Protein AF-A0A535SIN4-F1 (afdb_monomer_lite)

pLDDT: mean 85.77, std 12.86, range [48.66, 97.81]

Structure (mmCIF, N/CA/C/O backbone):
data_AF-A0A535SIN4-F1
#
_entry.id   AF-A0A535SIN4-F1
#
loop_
_atom_site.group_PDB
_atom_site.id
_atom_site.type_symbol
_atom_site.label_atom_id
_atom_site.label_alt_id
_atom_site.label_comp_id
_atom_site.label_asym_id
_atom_site.label_entity_id
_atom_site.label_seq_id
_atom_site.pdbx_PDB_ins_code
_atom_site.Cartn_x
_atom_site.Cartn_y
_atom_site.Cartn_z
_atom_site.occupancy
_atom_site.B_iso_or_equiv
_atom_site.auth_seq_id
_atom_site.auth_comp_id
_atom_site.auth_asym_id
_atom_site.auth_atom_id
_atom_site.pdbx_PDB_model_num
ATOM 1 N N . MET A 1 1 ? 25.559 0.498 8.039 1.00 61.28 1 MET A N 1
ATOM 2 C CA . MET A 1 1 ? 24.462 0.417 7.041 1.00 61.28 1 MET A CA 1
ATOM 3 C C . MET A 1 1 ? 24.522 1.618 6.104 1.00 61.28 1 MET A C 1
ATOM 5 O O . MET A 1 1 ? 24.642 2.741 6.590 1.00 61.28 1 MET A O 1
ATOM 9 N N . SER A 1 2 ? 24.454 1.396 4.788 1.00 82.00 2 SER A N 1
ATOM 10 C CA . SER A 1 2 ? 24.493 2.469 3.783 1.00 82.00 2 SER A CA 1
ATOM 11 C C . SER A 1 2 ? 23.255 3.378 3.873 1.00 82.00 2 SER A C 1
ATOM 13 O O . SER A 1 2 ? 22.177 2.949 4.290 1.00 82.00 2 SER A O 1
ATOM 15 N N . VAL A 1 3 ? 23.394 4.653 3.496 1.00 83.12 3 VAL A N 1
ATOM 16 C CA . VAL A 1 3 ? 22.289 5.639 3.487 1.00 83.12 3 VAL A CA 1
ATOM 17 C C . VAL A 1 3 ? 21.136 5.184 2.580 1.00 83.12 3 VAL A C 1
ATOM 19 O O . VAL A 1 3 ? 19.967 5.372 2.911 1.00 83.12 3 VAL A O 1
ATOM 22 N N . LEU A 1 4 ? 21.460 4.509 1.474 1.00 81.12 4 LEU A N 1
ATOM 23 C CA . LEU A 1 4 ? 20.487 3.968 0.525 1.00 81.12 4 LEU A CA 1
ATOM 24 C C . LEU A 1 4 ? 19.600 2.882 1.147 1.00 81.12 4 LEU A C 1
ATOM 26 O O . LEU A 1 4 ? 18.387 2.911 0.953 1.00 81.12 4 LEU A O 1
ATOM 30 N N . ALA A 1 5 ? 20.181 1.973 1.937 1.00 81.44 5 ALA A N 1
ATOM 31 C CA . ALA A 1 5 ? 19.431 0.902 2.593 1.00 81.44 5 ALA A CA 1
ATOM 32 C C . ALA A 1 5 ? 18.400 1.458 3.590 1.00 81.44 5 ALA A C 1
ATOM 34 O O . ALA A 1 5 ? 17.242 1.049 3.580 1.00 81.44 5 ALA A O 1
ATOM 35 N N . ARG A 1 6 ? 18.785 2.471 4.382 1.00 87.50 6 ARG A N 1
ATOM 36 C CA . ARG A 1 6 ? 17.862 3.150 5.310 1.00 87.50 6 ARG A CA 1
ATOM 37 C C . ARG A 1 6 ? 16.699 3.828 4.582 1.00 87.50 6 ARG A C 1
ATOM 39 O O . ARG A 1 6 ? 15.561 3.754 5.036 1.00 87.50 6 ARG A O 1
ATOM 46 N N . ARG A 1 7 ? 16.964 4.457 3.433 1.00 90.62 7 ARG A N 1
ATOM 47 C CA . ARG A 1 7 ? 15.924 5.105 2.620 1.00 90.62 7 ARG A CA 1
ATOM 48 C C . ARG A 1 7 ? 14.927 4.092 2.050 1.00 90.62 7 ARG A C 1
ATOM 50 O O . ARG A 1 7 ? 13.727 4.356 2.048 1.00 90.62 7 ARG A O 1
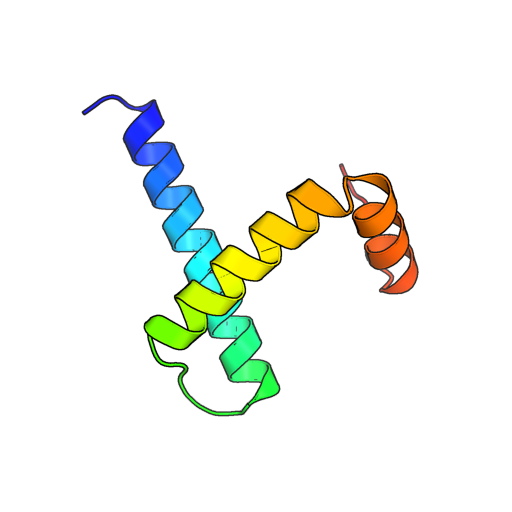ATOM 57 N N . GLN A 1 8 ? 15.411 2.937 1.593 1.00 91.62 8 GLN A N 1
ATOM 58 C CA . GLN A 1 8 ? 14.557 1.860 1.081 1.00 91.62 8 GLN A CA 1
ATOM 59 C C . GLN A 1 8 ? 13.653 1.284 2.175 1.00 91.62 8 GLN A C 1
ATOM 61 O O . GLN A 1 8 ? 12.458 1.103 1.949 1.00 91.62 8 GLN A O 1
ATOM 66 N N . GLU A 1 9 ? 14.193 1.067 3.373 1.00 92.31 9 GLU A N 1
ATOM 67 C CA . GLU A 1 9 ? 13.429 0.587 4.525 1.00 92.31 9 GLU A CA 1
ATOM 68 C C . GLU A 1 9 ? 12.329 1.580 4.936 1.00 92.31 9 GLU A C 1
ATOM 70 O O . GLU A 1 9 ? 11.173 1.195 5.121 1.00 92.31 9 GLU A O 1
ATOM 75 N N . GLN A 1 10 ? 12.653 2.875 5.009 1.00 93.44 10 GLN A N 1
ATOM 76 C CA . GLN A 1 10 ? 11.670 3.927 5.290 1.00 93.44 10 GLN A CA 1
ATOM 77 C C . GLN A 1 10 ? 10.556 3.964 4.239 1.00 93.44 10 GLN A C 1
ATOM 79 O O . GLN A 1 10 ? 9.376 4.053 4.582 1.00 93.44 10 GLN A O 1
ATOM 84 N N . GLN A 1 11 ? 10.914 3.847 2.959 1.00 91.75 11 GLN A N 1
ATOM 85 C CA . GLN A 1 11 ? 9.942 3.813 1.873 1.00 91.75 11 GLN A CA 1
ATOM 86 C C . GLN A 1 11 ? 9.041 2.576 1.959 1.00 91.75 11 GLN A C 1
ATOM 88 O O . GLN A 1 11 ? 7.828 2.685 1.778 1.00 91.75 11 GLN A O 1
ATOM 93 N N . GLN A 1 12 ? 9.606 1.407 2.263 1.00 93.88 12 GLN A N 1
ATOM 94 C CA . GLN A 1 12 ? 8.833 0.183 2.452 1.00 93.88 12 GLN A CA 1
ATOM 95 C C . GLN A 1 12 ? 7.851 0.320 3.620 1.00 93.88 12 GLN A C 1
ATOM 97 O O . GLN A 1 12 ? 6.672 0.007 3.454 1.00 93.88 12 GLN A O 1
ATOM 102 N N . ARG A 1 13 ? 8.303 0.845 4.766 1.00 95.38 13 ARG A N 1
ATOM 1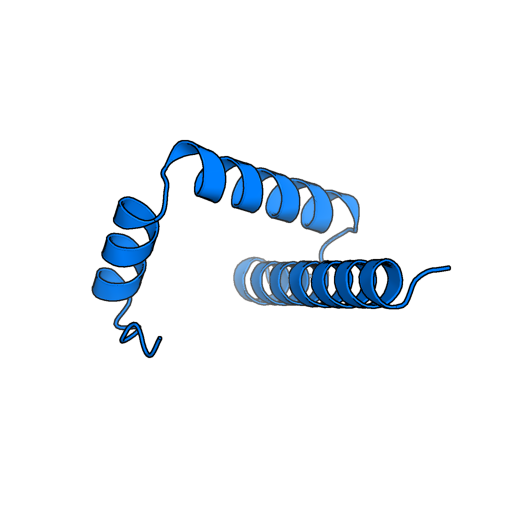03 C CA . ARG A 1 13 ? 7.444 1.109 5.932 1.00 95.38 13 ARG A CA 1
ATOM 104 C C . ARG A 1 13 ? 6.295 2.053 5.593 1.00 95.38 13 ARG A C 1
ATOM 106 O O . ARG A 1 13 ? 5.148 1.758 5.914 1.00 95.38 13 ARG A O 1
ATOM 113 N N . PHE A 1 14 ? 6.581 3.144 4.885 1.00 96.56 14 PHE A N 1
ATOM 114 C CA . PHE A 1 14 ? 5.556 4.087 4.443 1.00 96.56 14 PHE A CA 1
ATOM 115 C C . PHE A 1 14 ? 4.508 3.428 3.533 1.00 96.56 14 PHE A C 1
ATOM 117 O O . PHE A 1 14 ? 3.308 3.639 3.705 1.00 96.56 14 PHE A O 1
ATOM 124 N N . LEU A 1 15 ? 4.942 2.599 2.579 1.00 95.19 15 LEU A N 1
ATOM 125 C CA . LEU A 1 15 ? 4.026 1.895 1.681 1.00 95.19 15 LEU A CA 1
ATOM 126 C C . LEU A 1 15 ? 3.149 0.882 2.427 1.00 95.19 15 LEU A C 1
ATOM 128 O O . LEU A 1 15 ? 1.945 0.849 2.184 1.00 95.19 15 LEU A O 1
ATOM 132 N N . LYS A 1 16 ? 3.716 0.111 3.362 1.00 96.62 16 LYS A N 1
ATOM 133 C CA . LYS A 1 16 ? 2.940 -0.801 4.217 1.00 96.62 16 LYS A CA 1
ATOM 134 C C . LYS A 1 16 ? 1.911 -0.045 5.068 1.00 96.62 16 LYS A C 1
ATOM 136 O O . LYS A 1 16 ? 0.758 -0.458 5.133 1.00 96.62 16 LYS A O 1
ATOM 141 N N . ALA A 1 17 ? 2.268 1.111 5.629 1.00 97.44 17 ALA A N 1
ATOM 142 C CA . ALA A 1 17 ? 1.325 1.950 6.374 1.00 97.44 17 ALA A CA 1
ATOM 143 C C . ALA A 1 17 ? 0.160 2.451 5.498 1.00 97.44 17 ALA A C 1
ATOM 145 O O . ALA A 1 17 ? -0.990 2.459 5.934 1.00 97.44 17 ALA A O 1
ATOM 146 N N . ARG A 1 18 ? 0.422 2.816 4.234 1.00 96.88 18 ARG A N 1
ATOM 147 C CA . ARG A 1 18 ? -0.645 3.180 3.283 1.00 96.88 18 ARG A CA 1
ATOM 148 C C . ARG A 1 18 ? -1.587 2.016 2.989 1.00 96.88 18 ARG A C 1
ATOM 150 O O . ARG A 1 18 ? -2.791 2.238 2.908 1.00 96.88 18 ARG A O 1
ATOM 157 N N . VAL A 1 19 ? -1.052 0.804 2.841 1.00 96.38 19 VAL A N 1
ATOM 158 C CA . VAL A 1 19 ? -1.861 -0.413 2.672 1.00 96.38 19 VAL A CA 1
ATOM 159 C C . VAL A 1 19 ? -2.723 -0.650 3.909 1.00 96.38 19 VAL A C 1
ATOM 161 O O . VAL A 1 19 ? -3.926 -0.834 3.769 1.00 96.38 19 VAL A O 1
ATOM 164 N N . ALA A 1 20 ? -2.153 -0.549 5.112 1.00 97.62 20 ALA A N 1
ATOM 165 C CA . ALA A 1 20 ? -2.904 -0.691 6.358 1.00 97.62 20 ALA A CA 1
ATOM 166 C C . ALA A 1 20 ? -4.068 0.311 6.454 1.00 97.62 20 ALA A C 1
ATOM 168 O O . ALA A 1 20 ? -5.188 -0.066 6.785 1.00 97.62 20 ALA A O 1
ATOM 169 N N . MET A 1 21 ? -3.830 1.574 6.088 1.00 97.69 21 MET A N 1
ATOM 170 C CA . MET A 1 21 ? -4.874 2.603 6.050 1.00 97.69 21 MET A CA 1
ATOM 171 C C . MET A 1 21 ? -5.964 2.306 5.017 1.00 97.69 21 MET A C 1
ATOM 173 O O . MET A 1 21 ? -7.138 2.551 5.286 1.00 97.69 21 MET A O 1
ATOM 177 N N . ALA A 1 22 ? -5.597 1.793 3.840 1.00 96.88 22 ALA A N 1
ATOM 178 C CA . ALA A 1 22 ? -6.562 1.407 2.815 1.00 96.88 22 ALA A CA 1
ATOM 179 C C . ALA A 1 22 ? -7.419 0.218 3.275 1.00 96.88 22 ALA A C 1
ATOM 181 O O . ALA A 1 22 ? -8.640 0.278 3.180 1.00 96.88 22 ALA A O 1
ATOM 182 N N . LEU A 1 23 ? -6.791 -0.811 3.853 1.00 96.94 23 LEU A N 1
ATOM 183 C CA . LEU A 1 23 ? -7.481 -1.970 4.421 1.00 96.94 23 LEU A CA 1
ATOM 184 C C . LEU A 1 23 ? -8.426 -1.571 5.558 1.00 96.94 23 LEU A C 1
ATOM 186 O O . LEU A 1 23 ? -9.558 -2.039 5.600 1.00 96.94 23 LEU A O 1
ATOM 190 N N . TYR A 1 24 ? -7.991 -0.674 6.445 1.00 96.75 24 TYR A N 1
ATOM 191 C CA . TYR A 1 24 ? -8.841 -0.154 7.514 1.00 96.75 24 TYR A CA 1
ATOM 192 C C . TYR A 1 24 ? -10.065 0.588 6.966 1.00 96.75 24 TYR A C 1
ATOM 194 O O . TYR A 1 24 ? -11.172 0.385 7.457 1.00 96.75 24 TYR A O 1
ATOM 202 N N . ARG A 1 25 ? -9.880 1.428 5.938 1.00 97.38 25 ARG A N 1
ATOM 203 C CA . ARG A 1 25 ? -10.986 2.163 5.304 1.00 97.38 25 ARG A CA 1
ATOM 204 C C . ARG A 1 25 ? -11.997 1.244 4.623 1.00 97.38 25 ARG A C 1
ATOM 206 O O . ARG A 1 25 ? -13.181 1.540 4.690 1.00 97.38 25 ARG A O 1
ATOM 213 N N . GLU A 1 26 ? -11.534 0.167 3.994 1.00 96.75 26 GLU A N 1
ATOM 214 C CA . GLU A 1 26 ? -12.399 -0.758 3.255 1.00 96.75 26 GLU A CA 1
ATOM 215 C C . GLU A 1 26 ? -13.146 -1.724 4.184 1.00 96.75 26 GLU A C 1
ATOM 217 O O . GLU A 1 26 ? -14.351 -1.917 4.059 1.00 96.75 26 GLU A O 1
ATOM 222 N N . TYR A 1 27 ? -12.438 -2.321 5.147 1.00 96.06 27 TYR A N 1
ATOM 223 C CA . TYR A 1 27 ? -12.983 -3.386 5.994 1.00 96.06 27 TYR A CA 1
ATOM 224 C C . TYR A 1 27 ? -13.460 -2.906 7.370 1.00 96.06 27 TYR A C 1
ATOM 226 O O . TYR A 1 27 ? -14.006 -3.698 8.136 1.00 96.06 27 TYR A O 1
ATOM 234 N N . GLY A 1 28 ? -13.219 -1.641 7.731 1.00 95.69 28 GLY A N 1
ATOM 235 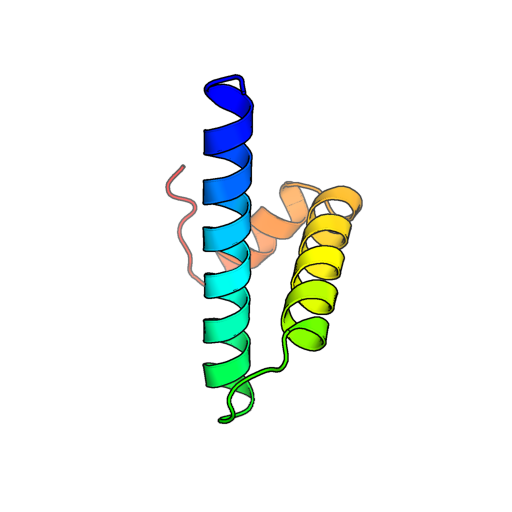C CA . GLY A 1 28 ? -13.660 -1.048 8.999 1.00 95.69 28 GLY A CA 1
ATOM 236 C C . GLY A 1 28 ? -12.985 -1.619 10.254 1.00 95.69 28 GLY A C 1
ATOM 237 O O . GLY A 1 28 ? -13.435 -1.352 11.367 1.00 95.69 28 GLY A O 1
ATOM 238 N N . ARG A 1 29 ? -11.912 -2.409 10.108 1.00 96.50 29 ARG A N 1
ATOM 239 C CA . ARG A 1 29 ? -11.173 -3.037 11.218 1.00 96.50 29 ARG A CA 1
ATOM 240 C C . ARG A 1 29 ? -9.668 -2.872 11.070 1.00 96.50 29 ARG A C 1
ATOM 242 O O . ARG A 1 29 ? -9.163 -2.724 9.960 1.00 96.50 29 ARG A O 1
ATOM 249 N N . VAL A 1 30 ? -8.942 -2.942 12.188 1.00 96.19 30 VAL A N 1
ATOM 250 C CA . VAL A 1 30 ? -7.470 -2.914 12.175 1.00 96.19 30 VAL A CA 1
ATOM 251 C C . VAL A 1 30 ? -6.953 -4.172 11.454 1.00 96.19 30 VAL A C 1
ATOM 253 O O . VAL A 1 30 ? -7.291 -5.286 11.873 1.00 96.19 30 VAL A O 1
ATOM 256 N N . PRO A 1 31 ? -6.189 -4.027 10.355 1.00 96.75 31 PRO A N 1
ATOM 257 C CA . PRO A 1 31 ? -5.656 -5.164 9.613 1.00 96.75 31 PRO A CA 1
ATOM 258 C C . PRO A 1 31 ? -4.496 -5.819 10.365 1.00 96.75 31 PRO A C 1
ATOM 260 O O . PRO A 1 31 ? -3.744 -5.157 11.083 1.00 96.75 31 PRO A O 1
ATOM 263 N N . ARG A 1 32 ? -4.337 -7.130 10.182 1.00 97.81 32 ARG A N 1
ATOM 264 C CA . ARG A 1 32 ? -3.198 -7.885 10.714 1.00 97.81 32 ARG A CA 1
ATOM 265 C C . ARG A 1 32 ? -1.963 -7.676 9.840 1.00 97.81 32 ARG A C 1
ATOM 267 O O . ARG A 1 32 ? -2.065 -7.360 8.656 1.00 97.81 32 ARG A O 1
ATOM 274 N N . GLU A 1 33 ? -0.786 -7.904 10.410 1.00 96.31 33 GLU A N 1
ATOM 275 C CA . GLU A 1 33 ? 0.485 -7.696 9.707 1.00 96.31 33 GLU A CA 1
ATOM 276 C C . GLU A 1 33 ? 0.628 -8.579 8.456 1.00 96.31 33 GLU A C 1
ATOM 278 O O . GLU A 1 33 ? 1.060 -8.102 7.410 1.00 96.31 33 GLU A O 1
ATOM 283 N N . ASN A 1 34 ? 0.157 -9.828 8.512 1.00 97.00 34 ASN A N 1
ATOM 284 C CA . ASN A 1 34 ? 0.150 -10.729 7.359 1.00 97.00 34 ASN A CA 1
ATOM 285 C C . ASN A 1 34 ? -0.757 -10.235 6.215 1.00 97.00 34 ASN A C 1
ATOM 287 O O . ASN A 1 34 ? -0.384 -10.368 5.055 1.00 97.00 34 ASN A O 1
ATOM 291 N N . GLU A 1 35 ? -1.906 -9.625 6.530 1.00 95.94 35 GLU A N 1
ATOM 292 C CA . GLU A 1 35 ? -2.825 -9.054 5.528 1.00 95.94 35 GLU A CA 1
ATOM 293 C C . GLU A 1 35 ? -2.193 -7.843 4.828 1.00 95.94 35 GLU A C 1
ATOM 295 O O . GLU A 1 35 ? -2.311 -7.671 3.614 1.00 95.94 35 GLU A O 1
ATOM 300 N N . ILE A 1 36 ? -1.479 -7.009 5.591 1.00 97.50 36 ILE A N 1
ATOM 301 C CA . ILE A 1 36 ? -0.742 -5.861 5.051 1.00 97.50 36 ILE A CA 1
ATOM 302 C C . ILE A 1 36 ? 0.357 -6.346 4.101 1.00 97.50 36 ILE A C 1
ATOM 304 O O . ILE A 1 36 ? 0.525 -5.788 3.012 1.00 97.50 36 ILE A O 1
ATOM 308 N N . ASP A 1 37 ? 1.097 -7.377 4.502 1.00 97.06 37 ASP A N 1
ATOM 309 C CA . ASP A 1 37 ? 2.226 -7.900 3.739 1.00 97.06 37 ASP A CA 1
ATOM 310 C C . ASP A 1 37 ? 1.782 -8.583 2.450 1.00 97.06 37 ASP A C 1
ATOM 312 O O . ASP A 1 37 ? 2.336 -8.295 1.386 1.00 97.06 37 ASP A O 1
ATOM 316 N N . GLU A 1 38 ? 0.741 -9.409 2.511 1.00 96.75 38 GLU A N 1
ATOM 317 C CA . GLU A 1 38 ? 0.161 -10.059 1.339 1.00 96.75 38 GLU A CA 1
ATOM 318 C C . GLU A 1 38 ? -0.272 -9.027 0.291 1.00 96.75 38 GLU A C 1
ATOM 320 O O . GLU A 1 38 ? 0.177 -9.065 -0.859 1.00 96.75 38 GLU A O 1
ATOM 325 N N . VAL A 1 39 ? -1.058 -8.027 0.698 1.00 95.88 39 VAL A N 1
ATOM 326 C CA . VAL A 1 39 ? -1.543 -6.985 -0.215 1.00 95.88 39 VAL A CA 1
ATOM 327 C C . VAL A 1 39 ? -0.396 -6.123 -0.742 1.00 95.88 39 VAL A C 1
ATOM 329 O O . VAL A 1 39 ? -0.372 -5.780 -1.929 1.00 95.88 39 VAL A O 1
ATOM 332 N N . TYR A 1 40 ? 0.596 -5.801 0.093 1.00 95.69 40 TYR A N 1
ATOM 333 C CA . TYR A 1 40 ? 1.805 -5.098 -0.340 1.00 95.69 40 TYR A CA 1
ATOM 334 C C . TYR A 1 40 ? 2.553 -5.872 -1.440 1.00 95.69 40 TYR A C 1
ATOM 336 O O . TYR A 1 40 ? 2.933 -5.286 -2.463 1.00 95.69 40 TYR A O 1
ATOM 344 N N . HIS A 1 41 ? 2.742 -7.182 -1.264 1.00 95.25 41 HIS A N 1
ATOM 345 C CA . HIS A 1 41 ? 3.420 -8.039 -2.235 1.00 95.25 41 HIS A CA 1
ATOM 346 C C . HIS A 1 41 ? 2.628 -8.175 -3.534 1.00 95.25 41 HIS A C 1
ATOM 348 O O . HIS A 1 41 ? 3.192 -7.942 -4.608 1.00 95.25 41 HIS A O 1
ATOM 354 N N . VAL A 1 42 ? 1.326 -8.454 -3.449 1.00 93.88 42 VAL A N 1
ATOM 355 C CA . VAL A 1 42 ? 0.438 -8.549 -4.617 1.00 93.88 42 VAL A CA 1
ATOM 356 C C . VAL A 1 42 ? 0.456 -7.246 -5.412 1.00 93.88 42 VAL A C 1
ATOM 358 O O . VAL A 1 42 ? 0.652 -7.267 -6.624 1.00 93.88 42 VAL A O 1
ATOM 361 N N . THR A 1 43 ? 0.370 -6.093 -4.747 1.00 89.69 43 THR A N 1
ATOM 362 C CA . THR A 1 43 ? 0.411 -4.782 -5.418 1.00 89.69 43 THR A CA 1
ATOM 363 C C . THR A 1 43 ? 1.726 -4.566 -6.176 1.00 89.69 43 THR A C 1
ATOM 365 O O . THR A 1 43 ? 1.733 -4.039 -7.293 1.00 89.69 43 THR A O 1
ATOM 368 N N . ARG A 1 44 ? 2.863 -4.991 -5.606 1.00 88.44 44 ARG A N 1
ATOM 369 C CA . ARG A 1 44 ? 4.168 -4.922 -6.284 1.00 88.44 44 ARG A CA 1
ATOM 370 C C . ARG A 1 44 ? 4.257 -5.862 -7.478 1.00 88.44 44 ARG A C 1
ATOM 372 O O . ARG A 1 44 ? 4.780 -5.445 -8.510 1.00 88.44 44 ARG A O 1
ATOM 379 N N . ILE A 1 45 ? 3.760 -7.088 -7.338 1.00 90.00 45 ILE A N 1
ATOM 380 C CA . ILE A 1 45 ? 3.705 -8.065 -8.429 1.00 90.00 45 ILE A CA 1
AT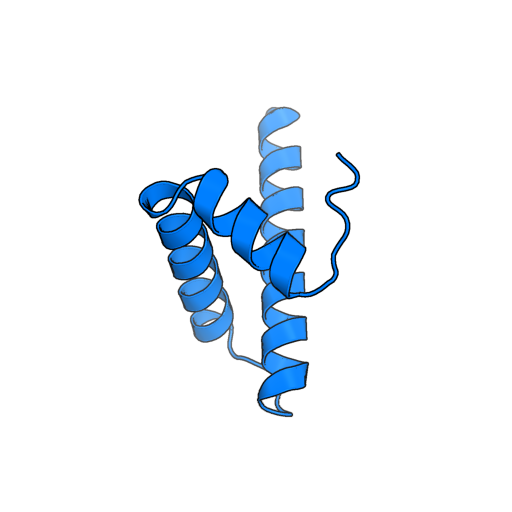OM 381 C C . ILE A 1 45 ? 2.839 -7.509 -9.556 1.00 90.00 45 ILE A C 1
ATOM 383 O O . ILE A 1 45 ? 3.302 -7.432 -10.686 1.00 90.00 45 ILE A O 1
ATOM 387 N N . LEU A 1 46 ? 1.640 -7.009 -9.253 1.00 83.94 46 LEU A N 1
ATOM 388 C CA . LEU A 1 46 ? 0.747 -6.402 -10.240 1.00 83.94 46 LEU A CA 1
ATOM 389 C C . LEU A 1 46 ? 1.406 -5.228 -10.964 1.00 83.94 46 LEU A C 1
ATOM 391 O O . LEU A 1 46 ? 1.340 -5.148 -12.187 1.00 83.94 46 LEU A O 1
ATOM 395 N N . LYS A 1 47 ? 2.103 -4.344 -10.241 1.00 82.12 47 LYS A N 1
ATOM 396 C CA . LYS A 1 47 ? 2.850 -3.241 -10.861 1.00 82.12 47 LYS A CA 1
ATOM 397 C C . LYS A 1 47 ? 3.955 -3.740 -11.800 1.00 82.12 47 LYS A C 1
ATOM 399 O O . LYS A 1 47 ? 4.193 -3.111 -12.830 1.00 82.12 47 LYS A O 1
ATOM 404 N N . ALA A 1 48 ? 4.634 -4.831 -11.445 1.00 85.56 48 ALA A N 1
ATOM 405 C CA . ALA A 1 48 ? 5.686 -5.427 -12.263 1.00 85.56 48 ALA A CA 1
ATOM 406 C C . ALA A 1 48 ? 5.125 -6.156 -13.498 1.00 85.56 48 ALA A C 1
ATOM 408 O O . ALA A 1 48 ? 5.665 -5.993 -14.586 1.00 85.56 48 ALA A O 1
ATOM 409 N N . VAL A 1 49 ? 4.029 -6.905 -13.339 1.00 81.69 49 VAL A N 1
ATOM 410 C CA . VAL A 1 49 ? 3.394 -7.712 -14.395 1.00 81.69 49 VAL A CA 1
ATOM 411 C C . VAL A 1 49 ? 2.615 -6.842 -15.381 1.00 81.69 49 VAL A C 1
ATOM 413 O O . VAL A 1 49 ? 2.774 -6.979 -16.589 1.00 81.69 49 VAL A O 1
ATOM 416 N N . LEU A 1 50 ? 1.777 -5.928 -14.885 1.00 79.44 50 LEU A N 1
ATOM 417 C CA . LEU A 1 50 ? 0.894 -5.103 -15.721 1.00 79.44 50 LEU A CA 1
ATOM 418 C C . LEU A 1 50 ? 1.595 -3.850 -16.269 1.00 79.44 50 LEU A C 1
ATOM 420 O O . LEU A 1 50 ? 1.112 -3.204 -17.204 1.00 79.44 50 LEU A O 1
ATOM 424 N N . GLY A 1 51 ? 2.742 -3.497 -15.688 1.00 77.12 51 GLY A N 1
ATOM 425 C CA . GLY A 1 51 ? 3.563 -2.372 -16.105 1.00 77.12 51 GLY A CA 1
ATOM 426 C C . GLY A 1 51 ? 2.914 -0.998 -15.897 1.00 77.12 51 GLY A C 1
ATOM 427 O O . GLY A 1 51 ? 1.797 -0.825 -15.408 1.00 77.12 51 GLY A O 1
ATOM 428 N N . SER A 1 52 ? 3.650 0.037 -16.300 1.00 68.25 52 SER A N 1
ATOM 429 C CA . SER A 1 52 ? 3.223 1.436 -16.192 1.00 68.25 52 SER A CA 1
ATOM 430 C C . SER A 1 52 ? 1.962 1.805 -17.006 1.00 68.25 52 SER A C 1
ATOM 432 O O . SER A 1 52 ? 1.180 2.620 -16.510 1.00 68.25 52 SER A O 1
ATOM 434 N N . PRO A 1 53 ? 1.702 1.256 -18.213 1.00 69.19 53 PRO A N 1
ATOM 435 C CA . PRO A 1 53 ? 0.542 1.657 -19.016 1.00 69.19 53 PRO A CA 1
ATOM 436 C C . PRO A 1 53 ? -0.804 1.292 -18.386 1.00 69.19 53 PRO A C 1
ATOM 438 O O . PRO A 1 53 ? -1.756 2.066 -18.495 1.00 69.19 53 PRO A O 1
ATOM 441 N N . PHE A 1 54 ? -0.891 0.132 -17.729 1.00 70.69 54 PHE A N 1
ATOM 442 C CA . PHE A 1 54 ? -2.102 -0.286 -17.026 1.00 70.69 54 PHE A CA 1
ATOM 443 C C . PHE A 1 54 ? -2.375 0.625 -15.826 1.00 70.69 54 PHE A C 1
ATOM 445 O O . PHE A 1 54 ? -3.459 1.193 -15.711 1.00 70.69 54 PHE A O 1
ATOM 452 N N . VAL A 1 55 ? -1.347 0.868 -15.005 1.00 69.06 55 VAL A N 1
ATOM 453 C CA . VAL A 1 55 ? -1.433 1.762 -13.839 1.00 69.06 55 VAL A CA 1
ATOM 454 C C . VAL A 1 55 ? -1.834 3.182 -14.254 1.00 69.06 55 VAL A C 1
ATOM 456 O O . VAL A 1 55 ? -2.704 3.780 -13.628 1.00 69.06 55 VAL A O 1
ATOM 459 N N . ARG A 1 56 ? -1.272 3.710 -15.351 1.00 69.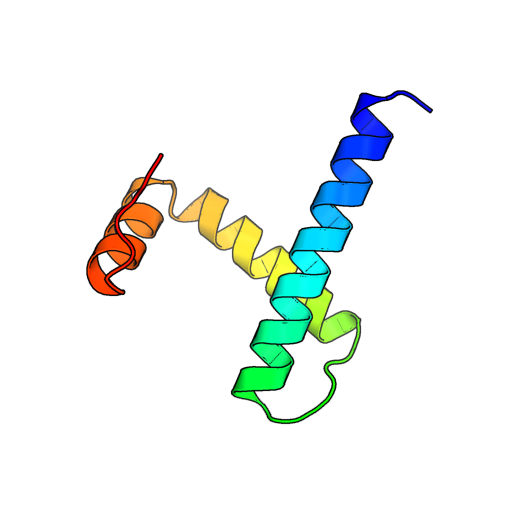81 56 ARG A N 1
ATOM 460 C CA . ARG A 1 56 ? -1.650 5.030 -15.888 1.00 69.81 56 ARG A CA 1
ATOM 461 C C . ARG A 1 56 ? -3.098 5.077 -16.374 1.00 69.81 56 ARG A C 1
ATOM 463 O O . ARG A 1 56 ? -3.767 6.086 -16.171 1.00 69.81 56 ARG A O 1
ATOM 470 N N . ARG A 1 57 ? -3.593 4.014 -17.021 1.00 73.75 57 ARG A N 1
ATOM 471 C CA . ARG A 1 57 ? -5.007 3.922 -17.429 1.00 73.75 57 ARG A CA 1
ATOM 472 C C . ARG A 1 57 ? -5.935 3.910 -16.219 1.00 73.75 57 ARG A C 1
ATOM 474 O O . ARG A 1 57 ? -6.917 4.644 -16.213 1.00 73.75 57 ARG A O 1
ATOM 481 N N . GLN A 1 58 ? -5.591 3.144 -15.189 1.00 74.94 58 GLN A N 1
ATOM 482 C CA . GLN A 1 58 ? -6.368 3.083 -13.956 1.00 74.94 58 GLN A CA 1
ATOM 483 C C . GLN A 1 58 ? -6.389 4.437 -13.227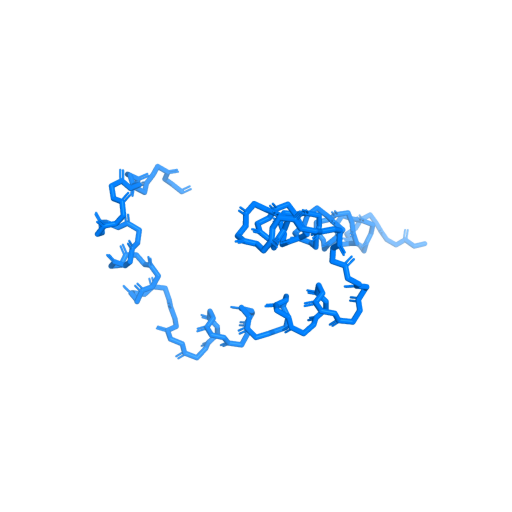 1.00 74.94 58 GLN A C 1
ATOM 485 O O . GLN A 1 58 ? -7.455 4.894 -12.832 1.00 74.94 58 GLN A O 1
ATOM 490 N N . GLN A 1 59 ? -5.249 5.127 -13.123 1.00 71.12 59 GLN A N 1
ATOM 491 C CA . GLN A 1 59 ? -5.170 6.472 -12.530 1.00 71.12 59 GLN A CA 1
ATOM 492 C C . GLN A 1 59 ? -6.045 7.489 -13.274 1.00 71.12 59 GLN A C 1
ATOM 494 O O . GLN A 1 59 ? -6.808 8.212 -12.634 1.00 71.12 59 GLN A O 1
ATOM 499 N N . LYS A 1 60 ? -6.009 7.481 -14.618 1.00 76.06 60 LYS A N 1
ATOM 500 C CA . LYS A 1 60 ? -6.904 8.306 -15.449 1.00 76.06 60 LYS A CA 1
ATOM 501 C C . LYS A 1 60 ? -8.378 8.002 -15.176 1.00 76.06 60 LYS A C 1
ATOM 503 O O . LYS A 1 60 ? -9.165 8.930 -15.036 1.00 76.06 60 LYS A O 1
ATOM 508 N N . HIS A 1 61 ? -8.742 6.723 -15.081 1.00 73.50 61 HIS A N 1
ATOM 509 C CA . HIS A 1 61 ? -10.120 6.305 -14.809 1.00 73.50 61 HIS A CA 1
ATOM 510 C C . HIS A 1 61 ? -10.592 6.712 -13.404 1.00 73.50 61 HIS A C 1
ATOM 512 O O . HIS A 1 61 ? -11.753 7.052 -13.214 1.00 73.50 61 HIS A O 1
ATOM 518 N N . MET A 1 62 ? -9.698 6.712 -12.413 1.00 73.00 62 MET A N 1
ATOM 519 C CA . MET A 1 62 ? -10.002 7.115 -11.034 1.00 73.00 62 MET A CA 1
ATOM 520 C C . MET A 1 62 ? -9.972 8.640 -10.817 1.00 73.00 62 MET A C 1
ATOM 522 O O . MET A 1 62 ? -10.048 9.092 -9.677 1.00 73.00 62 MET A O 1
ATOM 526 N N . GLY A 1 63 ? -9.827 9.445 -11.877 1.00 71.81 63 GLY A N 1
ATOM 527 C CA . GLY A 1 63 ? -9.773 10.908 -11.781 1.00 71.81 63 GLY A CA 1
ATOM 528 C C . GLY A 1 63 ? -8.490 11.452 -11.140 1.00 71.81 63 GLY A C 1
ATOM 529 O O . GLY A 1 63 ? -8.389 12.652 -10.888 1.00 71.81 63 GLY A O 1
ATOM 530 N N . GLN A 1 64 ? -7.487 10.602 -10.893 1.00 69.62 64 GLN A N 1
ATOM 531 C CA . GLN A 1 64 ? -6.162 11.055 -10.488 1.00 69.62 64 GLN A CA 1
ATOM 532 C C . GLN A 1 64 ? -5.415 11.541 -11.728 1.00 69.62 64 GLN A C 1
ATOM 534 O O . GLN A 1 64 ? -4.914 10.751 -12.533 1.00 69.62 64 GLN A O 1
ATOM 539 N N . LEU A 1 65 ? -5.327 12.865 -11.876 1.00 61.00 65 LEU A N 1
ATOM 540 C CA . LEU A 1 65 ? -4.356 13.485 -12.770 1.00 61.00 65 LEU A CA 1
ATOM 541 C C . LEU A 1 65 ? -2.972 12.949 -12.400 1.00 61.00 65 LEU A C 1
ATOM 543 O O . LEU A 1 65 ? -2.528 13.089 -11.260 1.00 61.00 65 LEU A O 1
ATOM 547 N N . ALA A 1 66 ? -2.311 12.313 -13.367 1.00 58.81 66 ALA A N 1
ATOM 548 C CA . ALA A 1 66 ? -0.923 11.895 -13.245 1.00 58.81 66 ALA A CA 1
ATOM 549 C C . ALA A 1 66 ? -0.040 13.151 -13.213 1.00 58.81 66 ALA A C 1
ATOM 551 O O . ALA A 1 66 ? 0.538 13.546 -14.223 1.00 58.81 66 ALA A O 1
ATOM 552 N N . LEU A 1 67 ? 0.002 13.823 -12.064 1.00 48.66 67 LEU A N 1
ATOM 553 C CA . LEU A 1 67 ? 0.964 14.873 -11.778 1.00 48.66 67 LEU A CA 1
ATOM 554 C C . LEU A 1 67 ? 2.278 14.182 -11.406 1.00 48.66 67 LEU A C 1
ATOM 556 O O . LEU A 1 67 ? 2.540 13.959 -10.231 1.00 48.66 67 LEU A O 1
ATOM 560 N N . PHE A 1 68 ? 3.022 13.832 -12.460 1.00 50.34 68 PHE A N 1
ATOM 561 C CA . PHE A 1 68 ? 4.431 13.415 -12.507 1.00 50.34 68 PHE A CA 1
ATOM 562 C C . PHE A 1 68 ? 4.827 12.170 -11.690 1.00 50.34 68 PHE A C 1
ATOM 564 O O . PHE A 1 68 ? 4.873 12.211 -10.443 1.00 50.34 68 PHE A O 1
#

Foldseek 3Di:
DDPVVVVVVVVLVVQLVVLQVVCCVVVVDRDDPVSSVVVSVVVVVCCVVVDDVVVVVVCVVVVNDPPD

Sequence (68 aa):
MSVLARRQEQQQRFLKARVAMALYREYGRVPRENEIDEVYHVTRILKAVLGSPFVRRQQKHMGQLALF

Secondary structure (DSSP, 8-state):
--HHHHHHHHHHHHHHHHHHHHHHHHHSSPPPHHHHHHHHHHHHHHHHHHHHHHHHHHHHHTT-----

Radius of gyration: 14.2 Å; chains: 1; bounding box: 38×26×31 Å